Protein AF-A0A961EYC3-F1 (afdb_monomer)

Foldseek 3Di:
DLALCCLPPVPVQWDDDVPDDTDGDFLQNLCVVLPHDSPDDDPDDRSVSSNDSNPDHRPVVVVVVVVVVCVVVPPDDPPPDD

Sequence (82 aa):
TLSARYYKDGAEILVHQENANPRKLTPRECARLMGFPDSFKIPVSNTQAYRQFGNSVVVPLIADIVQEIRNVITIPEPARAI

Secondary structure (DSSP, 8-state):
---GGGGS--GGGEEEETTEEEEEPPHHHHHHHTT--TT----S-HHHHHHHHHTS--HHHHHHHHHHHHHHHHS-------

pLDDT: mean 84.8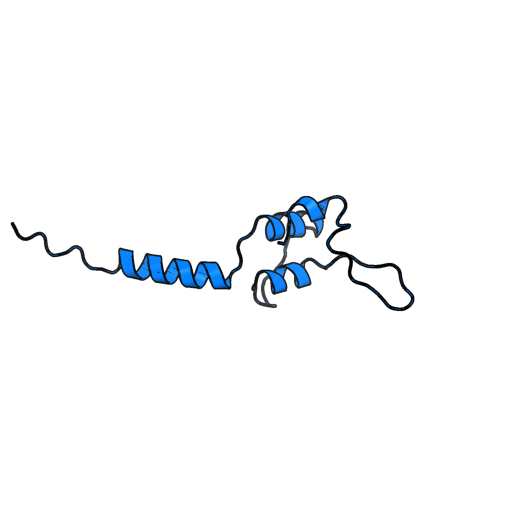8, std 11.45, range [45.59, 94.88]

Mean predicted aligned error: 7.67 Å

Solvent-accessible surface area (backbone atoms only — not comparable to full-atom values): 5035 Å² total; per-residue (Å²): 131,70,54,32,67,46,47,72,78,33,75,91,44,56,41,86,45,90,98,49,77,63,39,63,70,47,60,65,56,51,38,47,76,33,53,48,60,91,83,62,81,77,95,60,55,65,52,57,41,32,33,50,58,23,70,52,72,50,43,64,61,51,55,55,52,50,51,54,52,47,56,64,69,66,49,70,73,74,77,80,86,124

Nearest PDB structures (foldseek):
  10mh-assembly1_A  TM=8.091E-01  e=2.077E-04  Haemophilus haemolyticus
  2uz4-assembly1_A  TM=8.326E-01  e=3.514E-04  Haemophilus parahaemolyticus
  2i9k-assembly1_A  TM=8.366E-01  e=4.571E-04  Haemophilus haemolyticus
  1svu-assembly2_B  TM=8.093E-01  e=4.008E-04  Haemophilus haemolyticus
  2uyc-assembly1_A  TM=8.347E-01  e=6.350E-04  Haemophilus haemolyticus

Radius of gyration: 19.23 Å; Cα contacts (8 Å, |Δi|>4): 71; chains: 1; bounding box: 40×25×69 Å

Structure (mmCIF, N/CA/C/O backbone):
data_AF-A0A961EYC3-F1
#
_entry.id   AF-A0A961EYC3-F1
#
loop_
_atom_site.group_PDB
_atom_site.id
_atom_site.type_symbol
_atom_site.label_atom_id
_atom_site.label_alt_id
_atom_site.label_comp_id
_atom_site.label_asym_id
_atom_site.label_entity_id
_atom_site.label_seq_id
_atom_site.pdbx_PDB_ins_code
_atom_site.Cartn_x
_atom_site.Cartn_y
_atom_site.Cartn_z
_atom_site.occupancy
_atom_site.B_iso_or_equiv
_atom_site.auth_seq_id
_atom_site.auth_comp_id
_atom_site.auth_asym_id
_atom_site.auth_atom_id
_atom_site.pdbx_PD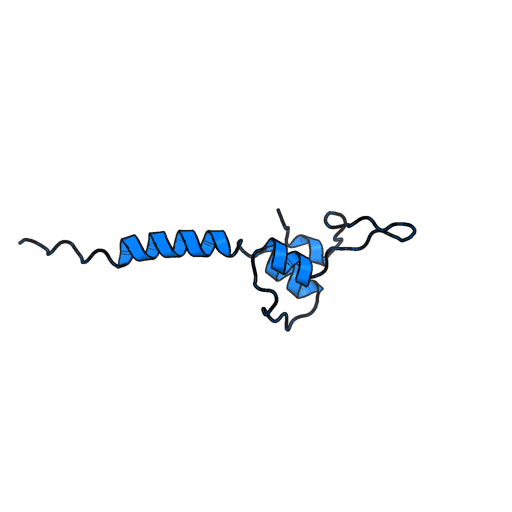B_model_num
ATOM 1 N N . THR A 1 1 ? 4.777 -10.894 3.065 1.00 66.62 1 THR A N 1
ATOM 2 C CA . THR A 1 1 ? 4.848 -9.610 3.793 1.00 66.62 1 THR A CA 1
ATOM 3 C C . THR A 1 1 ? 5.558 -8.596 2.936 1.00 66.62 1 THR A C 1
ATOM 5 O O . THR A 1 1 ? 6.590 -8.944 2.381 1.00 66.62 1 THR A O 1
ATOM 8 N N . LEU A 1 2 ? 5.019 -7.383 2.790 1.00 76.06 2 LEU A N 1
ATOM 9 C CA . LEU A 1 2 ? 5.704 -6.320 2.057 1.00 76.06 2 LEU A CA 1
ATOM 10 C C . LEU A 1 2 ? 6.794 -5.723 2.965 1.00 76.06 2 LEU A C 1
ATOM 12 O O . LEU A 1 2 ? 6.472 -5.035 3.923 1.00 76.06 2 LEU A O 1
ATOM 16 N N . SER A 1 3 ? 8.069 -6.023 2.717 1.00 79.44 3 SER A N 1
ATOM 17 C CA . SER A 1 3 ? 9.179 -5.507 3.531 1.00 79.44 3 SER A CA 1
ATOM 18 C C . SER A 1 3 ? 9.614 -4.117 3.081 1.00 79.44 3 SER A C 1
ATOM 20 O O . SER A 1 3 ? 9.809 -3.859 1.893 1.00 79.44 3 SER A O 1
ATOM 22 N N . ALA A 1 4 ? 9.892 -3.224 4.032 1.00 75.75 4 ALA A N 1
ATOM 23 C CA . ALA A 1 4 ? 10.455 -1.915 3.720 1.00 75.75 4 ALA A CA 1
ATOM 24 C C . ALA A 1 4 ? 11.796 -2.001 2.980 1.00 75.75 4 ALA A C 1
ATOM 26 O O . ALA A 1 4 ? 12.139 -1.064 2.273 1.00 75.75 4 ALA A O 1
ATOM 27 N N . ARG A 1 5 ? 12.546 -3.112 3.066 1.00 76.44 5 ARG A N 1
ATOM 28 C CA . ARG A 1 5 ? 13.849 -3.277 2.392 1.00 76.44 5 ARG A CA 1
ATOM 29 C C . ARG A 1 5 ? 13.775 -3.153 0.860 1.00 76.44 5 ARG A C 1
ATOM 31 O O . ARG A 1 5 ? 14.799 -2.909 0.220 1.00 76.44 5 ARG A O 1
ATOM 38 N N . TYR A 1 6 ? 12.590 -3.248 0.260 1.00 71.50 6 TYR A N 1
ATOM 39 C CA . TYR A 1 6 ? 12.407 -3.194 -1.194 1.00 71.50 6 TYR A CA 1
ATOM 40 C C . TYR A 1 6 ? 12.865 -1.890 -1.859 1.00 71.50 6 TYR A C 1
ATOM 42 O O . TYR A 1 6 ? 13.105 -1.887 -3.066 1.00 71.50 6 TYR A O 1
ATOM 50 N N . TYR A 1 7 ? 13.081 -0.817 -1.090 1.00 67.06 7 TYR A N 1
ATOM 51 C CA . TYR A 1 7 ? 13.681 0.419 -1.601 1.00 67.06 7 TYR A CA 1
ATOM 52 C C . TYR A 1 7 ? 15.140 0.257 -2.075 1.00 67.06 7 TYR A C 1
ATOM 54 O O . TYR A 1 7 ? 15.610 1.098 -2.839 1.00 67.06 7 TYR A O 1
ATOM 62 N N . LYS A 1 8 ? 15.860 -0.777 -1.607 1.00 71.81 8 LYS A N 1
ATOM 63 C CA . LYS A 1 8 ? 17.251 -1.068 -1.994 1.00 71.81 8 LYS A CA 1
ATOM 64 C C . LYS A 1 8 ? 17.292 -1.969 -3.234 1.00 71.81 8 LYS A C 1
ATOM 66 O O . LYS A 1 8 ? 17.257 -1.500 -4.369 1.00 71.81 8 LYS A O 1
ATOM 71 N N . ASP A 1 9 ? 17.305 -3.279 -2.996 1.00 74.00 9 ASP A N 1
ATOM 72 C CA . ASP A 1 9 ? 17.599 -4.292 -4.008 1.00 74.00 9 ASP A CA 1
ATOM 73 C C . ASP A 1 9 ? 16.303 -4.700 -4.725 1.00 74.00 9 ASP A C 1
ATOM 75 O O . ASP A 1 9 ? 16.266 -4.820 -5.948 1.00 74.00 9 ASP A O 1
ATOM 79 N N . GLY A 1 10 ? 15.196 -4.813 -3.975 1.00 70.00 10 GLY A N 1
ATOM 80 C CA . GLY A 1 10 ? 13.853 -5.101 -4.498 1.00 70.00 10 GLY A CA 1
ATOM 81 C C . GLY A 1 10 ? 13.739 -6.427 -5.259 1.00 70.00 10 GLY A C 1
ATOM 82 O O . GLY A 1 10 ? 12.812 -6.587 -6.046 1.00 70.00 10 GLY A O 1
ATOM 83 N N . ALA A 1 11 ? 14.681 -7.353 -5.051 1.00 72.19 11 ALA A N 1
ATOM 84 C CA . ALA A 1 11 ? 14.738 -8.643 -5.741 1.00 72.19 11 ALA A CA 1
ATOM 85 C C . ALA A 1 11 ? 13.564 -9.573 -5.377 1.00 72.19 11 ALA A C 1
ATOM 87 O O . ALA A 1 11 ? 13.209 -10.455 -6.147 1.00 72.19 11 ALA A O 1
ATOM 88 N N . GLU A 1 12 ? 12.928 -9.345 -4.227 1.00 75.69 12 GLU A N 1
ATOM 89 C CA . GLU A 1 12 ? 11.819 -10.159 -3.711 1.00 75.69 12 GLU A CA 1
ATOM 90 C C . GLU A 1 12 ? 10.438 -9.720 -4.238 1.00 75.69 12 GLU A C 1
ATOM 92 O O . GLU A 1 12 ? 9.439 -10.370 -3.952 1.00 75.69 12 GLU A O 1
ATOM 97 N N . ILE A 1 13 ? 10.361 -8.620 -4.998 1.00 79.56 13 ILE A N 1
ATOM 98 C CA . ILE A 1 13 ? 9.108 -8.083 -5.569 1.00 79.56 13 ILE A CA 1
ATOM 99 C C . ILE A 1 13 ? 9.120 -8.077 -7.096 1.00 79.56 13 ILE A C 1
ATOM 101 O O . ILE A 1 13 ? 8.511 -7.210 -7.729 1.00 79.56 13 ILE A O 1
ATOM 105 N N . LEU A 1 14 ? 9.871 -9.005 -7.686 1.00 87.25 14 LEU A N 1
ATOM 106 C CA . LEU A 1 14 ? 9.965 -9.129 -9.129 1.00 87.25 14 LEU A CA 1
ATOM 107 C C . LEU A 1 14 ? 8.723 -9.825 -9.689 1.00 87.25 14 LEU A C 1
ATOM 109 O O . LEU A 1 14 ? 8.339 -10.910 -9.264 1.00 87.25 14 LEU A O 1
ATOM 113 N N . VAL A 1 15 ? 8.113 -9.175 -10.669 1.00 88.31 15 VAL A N 1
ATOM 114 C CA . VAL A 1 15 ? 6.980 -9.655 -11.447 1.00 88.31 15 VAL A CA 1
ATOM 115 C C . VAL A 1 15 ? 7.509 -10.085 -12.808 1.00 88.31 15 VAL A C 1
ATOM 117 O O . VAL A 1 15 ? 8.188 -9.312 -13.494 1.00 88.31 15 VAL A O 1
ATOM 120 N N . HIS A 1 16 ? 7.205 -11.327 -13.179 1.00 91.94 16 HIS A N 1
ATOM 121 C CA . HIS A 1 16 ? 7.544 -11.889 -14.481 1.00 91.94 16 HIS A CA 1
ATOM 122 C C . HIS A 1 16 ? 6.901 -11.079 -15.617 1.00 91.94 16 HIS A C 1
ATOM 124 O O . HIS A 1 16 ? 5.764 -10.623 -15.498 1.00 91.94 16 HIS A O 1
ATOM 130 N N . GLN A 1 17 ? 7.629 -10.922 -16.722 1.00 91.69 17 GLN A N 1
ATOM 131 C CA . GLN A 1 17 ? 7.140 -10.303 -17.950 1.00 91.69 17 GLN A CA 1
ATOM 132 C C . GLN A 1 17 ? 7.492 -11.214 -19.125 1.00 91.69 17 GLN A C 1
ATOM 134 O O . GLN A 1 17 ? 8.624 -11.682 -19.221 1.00 91.69 17 GLN A O 1
ATOM 139 N N . GLU A 1 18 ? 6.542 -11.468 -20.021 1.00 93.56 18 GLU A N 1
ATOM 140 C CA . GLU A 1 18 ? 6.832 -12.234 -21.234 1.00 93.56 18 GLU A CA 1
ATOM 141 C C . GLU A 1 18 ? 7.746 -11.421 -22.156 1.00 93.56 18 GLU A C 1
ATOM 143 O O . GLU A 1 18 ? 7.469 -10.258 -22.452 1.00 93.56 18 GLU A O 1
ATOM 148 N N . ASN A 1 19 ? 8.845 -12.034 -22.605 1.00 93.62 19 ASN A N 1
ATOM 149 C CA . ASN A 1 19 ? 9.839 -11.431 -23.502 1.00 93.62 19 ASN A CA 1
ATOM 150 C C . ASN A 1 19 ? 10.522 -10.156 -22.966 1.00 93.62 19 ASN A C 1
ATOM 152 O O . ASN A 1 19 ? 11.079 -9.378 -23.740 1.00 93.62 19 ASN A O 1
ATOM 156 N N . ALA A 1 20 ? 10.511 -9.936 -21.649 1.00 92.69 20 ALA A N 1
ATOM 157 C CA . ALA A 1 20 ? 11.179 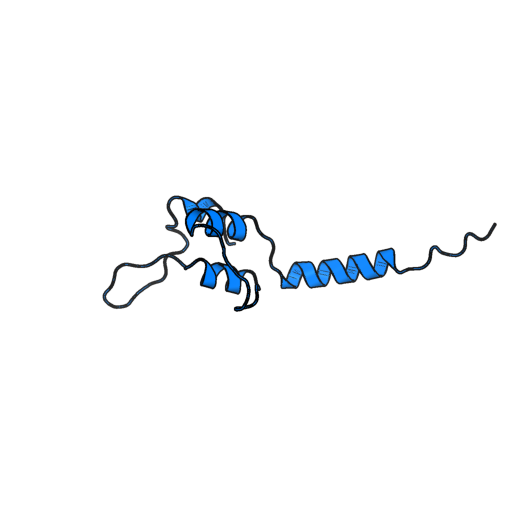-8.803 -21.019 1.00 9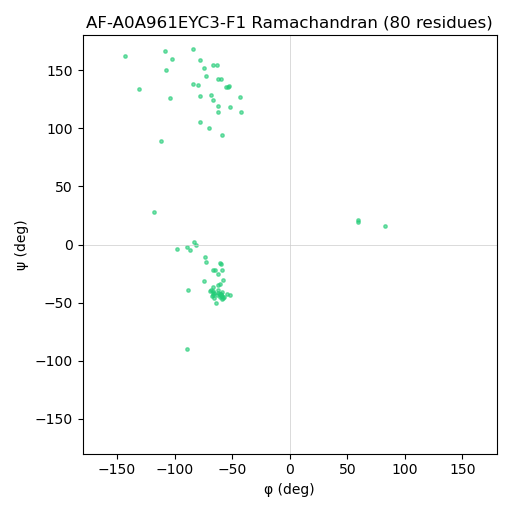2.69 20 ALA A CA 1
ATOM 158 C C . ALA A 1 20 ? 11.803 -9.190 -19.675 1.00 92.69 20 ALA A C 1
ATOM 160 O O . ALA A 1 20 ? 11.454 -10.193 -19.055 1.00 92.69 20 ALA A O 1
ATOM 161 N N . ASN A 1 21 ? 12.726 -8.356 -19.197 1.00 90.75 21 ASN A N 1
ATOM 162 C CA . ASN A 1 21 ? 13.305 -8.534 -17.869 1.00 90.75 21 ASN A CA 1
ATOM 163 C C . ASN A 1 21 ? 12.216 -8.401 -16.790 1.00 90.75 21 ASN A C 1
ATOM 165 O O . ASN A 1 21 ? 11.353 -7.528 -16.919 1.00 90.75 21 ASN A O 1
ATOM 169 N N . PRO A 1 22 ? 12.254 -9.191 -15.703 1.00 91.06 22 PRO A N 1
ATOM 170 C CA . PRO A 1 22 ? 11.337 -9.022 -14.583 1.00 91.06 22 PRO A CA 1
ATOM 171 C C . PRO A 1 22 ? 11.359 -7.585 -14.054 1.00 91.06 22 PRO A C 1
ATOM 173 O O . PRO A 1 22 ? 12.424 -6.987 -13.880 1.00 91.06 22 PRO A O 1
ATOM 176 N N . ARG A 1 23 ? 10.181 -7.023 -13.785 1.00 90.62 23 ARG A N 1
ATOM 177 C CA . ARG A 1 23 ? 10.054 -5.674 -13.211 1.00 90.62 23 ARG A CA 1
ATOM 178 C C . ARG A 1 23 ? 9.748 -5.748 -11.729 1.00 90.62 23 ARG A C 1
ATOM 180 O O . ARG A 1 23 ? 9.190 -6.727 -11.263 1.00 90.62 23 ARG A O 1
ATOM 187 N N . LYS A 1 24 ? 10.014 -4.678 -10.989 1.00 88.88 24 LYS A N 1
ATOM 188 C CA . LYS A 1 24 ? 9.534 -4.546 -9.607 1.00 88.88 24 LYS A CA 1
ATOM 189 C C . LYS A 1 24 ? 8.032 -4.226 -9.587 1.00 88.88 24 LYS A C 1
ATOM 191 O O . LYS A 1 24 ? 7.522 -3.587 -10.517 1.00 88.88 24 LYS A O 1
ATOM 196 N N . LEU A 1 25 ? 7.339 -4.626 -8.519 1.00 90.25 25 LEU A N 1
ATOM 197 C CA . LEU A 1 25 ? 6.037 -4.048 -8.172 1.00 90.25 25 LEU A CA 1
ATOM 198 C C . LEU A 1 25 ? 6.163 -2.529 -8.109 1.00 90.25 25 LEU A C 1
ATOM 200 O O . LEU A 1 25 ? 7.125 -2.018 -7.552 1.00 90.25 25 LEU A O 1
ATOM 204 N N . THR A 1 26 ? 5.194 -1.821 -8.668 1.00 90.94 26 THR A N 1
ATOM 205 C CA . THR A 1 26 ? 5.101 -0.362 -8.627 1.00 90.94 26 THR A CA 1
ATOM 206 C C . THR A 1 26 ? 4.573 0.109 -7.269 1.00 90.94 26 THR A C 1
ATOM 208 O O . THR A 1 26 ? 3.853 -0.635 -6.595 1.00 90.94 26 THR A O 1
ATOM 211 N N . PRO A 1 27 ? 4.813 1.372 -6.865 1.00 91.38 27 PRO A N 1
ATOM 212 C CA . PRO A 1 27 ? 4.262 1.891 -5.614 1.00 91.38 27 PRO A CA 1
ATOM 213 C C . PRO A 1 27 ? 2.732 1.827 -5.556 1.00 91.38 27 PRO A C 1
ATOM 215 O O . PRO A 1 27 ? 2.166 1.634 -4.485 1.00 91.38 27 PRO A O 1
ATOM 218 N N . ARG A 1 28 ? 2.050 1.937 -6.706 1.00 93.56 28 ARG A N 1
ATOM 219 C CA . ARG A 1 28 ? 0.594 1.774 -6.786 1.00 93.56 28 ARG A CA 1
ATOM 220 C C . ARG A 1 28 ? 0.162 0.337 -6.510 1.00 93.56 28 ARG A C 1
ATOM 222 O O . ARG A 1 28 ? -0.802 0.133 -5.782 1.00 93.56 28 ARG A O 1
ATOM 229 N N . GLU A 1 29 ? 0.847 -0.650 -7.078 1.00 91.94 29 GLU A N 1
ATOM 230 C CA . GLU A 1 29 ? 0.555 -2.059 -6.794 1.00 91.94 29 GLU A CA 1
ATOM 231 C C . GLU A 1 29 ? 0.792 -2.373 -5.312 1.00 91.94 29 GLU A C 1
ATOM 233 O O . GLU A 1 29 ? -0.057 -3.001 -4.685 1.00 91.94 29 GLU A O 1
ATOM 238 N N . CYS A 1 30 ? 1.868 -1.848 -4.715 1.00 90.75 30 CYS A N 1
ATOM 239 C CA . CYS A 1 30 ? 2.092 -1.949 -3.272 1.00 90.75 30 CYS A CA 1
ATOM 240 C C . CYS A 1 30 ? 0.960 -1.299 -2.461 1.00 90.75 30 CYS A C 1
ATOM 242 O O . CYS A 1 30 ? 0.479 -1.903 -1.508 1.00 90.75 30 CYS A O 1
ATOM 244 N N . ALA A 1 31 ? 0.492 -0.107 -2.846 1.00 92.31 31 ALA A N 1
ATOM 245 C CA . ALA A 1 31 ? -0.625 0.559 -2.177 1.00 92.31 31 ALA A CA 1
ATOM 246 C C . ALA A 1 31 ? -1.909 -0.290 -2.223 1.00 92.31 31 ALA A C 1
ATOM 248 O O . ALA A 1 31 ? -2.577 -0.448 -1.204 1.00 92.31 31 ALA A O 1
ATOM 249 N N . ARG A 1 32 ? -2.219 -0.897 -3.376 1.00 92.81 32 ARG A N 1
ATOM 250 C CA . ARG A 1 32 ? -3.370 -1.802 -3.520 1.00 92.81 32 ARG A CA 1
ATOM 251 C C . ARG A 1 32 ? -3.244 -3.040 -2.642 1.00 92.81 32 ARG A C 1
ATOM 253 O O . ARG A 1 32 ? -4.205 -3.397 -1.972 1.00 92.81 32 ARG A O 1
ATOM 260 N N . LEU A 1 33 ? -2.061 -3.657 -2.593 1.00 90.56 33 LEU A N 1
ATOM 261 C CA . LEU A 1 33 ? -1.799 -4.806 -1.715 1.00 90.56 33 LEU A CA 1
ATOM 262 C C . LEU A 1 33 ? -1.996 -4.462 -0.233 1.00 90.56 33 LEU A C 1
ATOM 264 O O . LEU A 1 33 ? -2.453 -5.301 0.535 1.00 9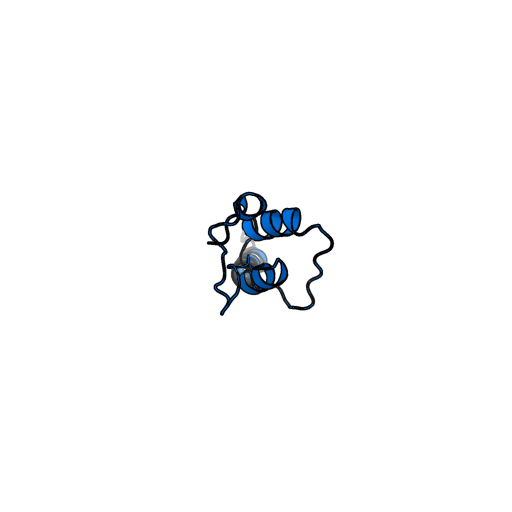0.56 33 LEU A O 1
ATOM 268 N N . MET A 1 34 ? -1.684 -3.227 0.162 1.00 91.12 34 MET A N 1
ATOM 269 C CA . MET A 1 34 ? -1.906 -2.732 1.522 1.00 91.12 34 MET A CA 1
ATOM 270 C C . MET A 1 34 ? -3.354 -2.266 1.769 1.00 91.12 34 MET A C 1
ATOM 272 O O . MET A 1 34 ? -3.674 -1.859 2.883 1.00 91.12 34 MET A O 1
ATOM 276 N N . GLY A 1 35 ? -4.241 -2.335 0.770 1.00 92.31 35 GLY A N 1
ATOM 277 C CA . GLY A 1 35 ? -5.658 -1.980 0.8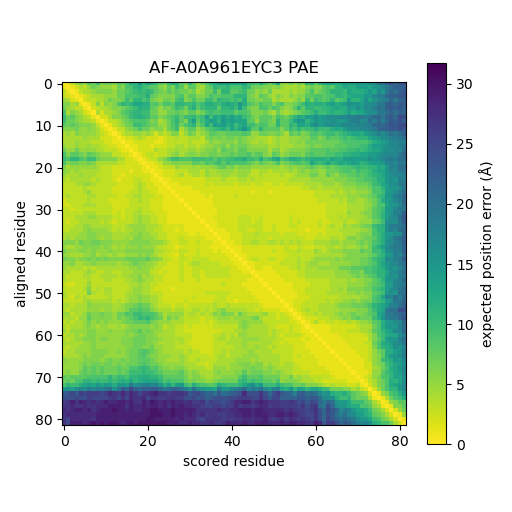86 1.00 92.31 35 GLY A CA 1
ATOM 278 C C . GLY A 1 35 ? -5.965 -0.485 0.762 1.00 92.31 35 GLY A C 1
ATOM 279 O O . GLY A 1 35 ? -7.056 -0.056 1.133 1.00 92.31 35 GLY A O 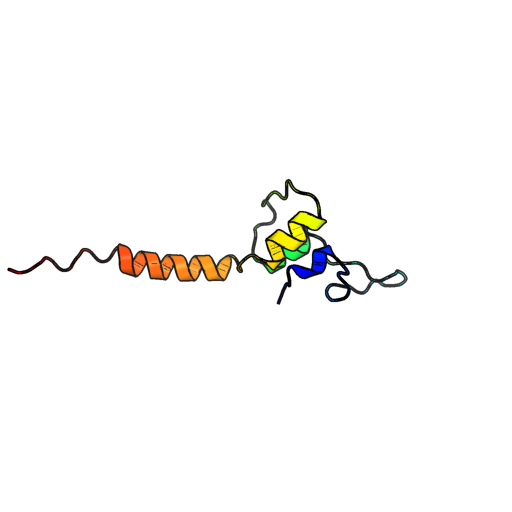1
ATOM 280 N N . PHE A 1 36 ? -5.032 0.325 0.252 1.00 92.81 36 PHE A N 1
ATOM 281 C CA . PHE A 1 36 ? -5.308 1.734 -0.037 1.00 92.81 36 PHE A CA 1
ATOM 282 C C . PHE A 1 36 ? -6.208 1.875 -1.274 1.00 92.81 36 PHE A C 1
ATOM 284 O O . PHE A 1 36 ? -6.039 1.129 -2.242 1.00 92.81 36 PHE A O 1
ATOM 291 N N . PRO A 1 37 ? -7.113 2.871 -1.298 1.00 93.69 37 PRO A N 1
ATOM 292 C CA . PRO A 1 37 ? -7.928 3.145 -2.473 1.00 93.69 37 PRO A CA 1
ATOM 293 C C . PRO A 1 37 ? -7.069 3.639 -3.645 1.00 93.69 37 PRO A C 1
ATOM 295 O O . PRO A 1 37 ? -6.027 4.277 -3.462 1.00 93.69 37 PRO A O 1
ATOM 298 N N . ASP A 1 38 ? -7.543 3.425 -4.872 1.00 93.25 38 ASP A N 1
ATOM 299 C CA . ASP A 1 38 ? -6.846 3.869 -6.089 1.00 93.25 38 ASP A CA 1
ATOM 300 C C . ASP A 1 38 ? -6.687 5.397 -6.172 1.00 93.25 38 ASP A C 1
ATOM 302 O O . ASP A 1 38 ? -5.724 5.892 -6.760 1.00 93.25 38 ASP A O 1
ATOM 306 N N . SER A 1 39 ? -7.570 6.143 -5.503 1.00 94.88 39 SER A N 1
ATOM 307 C CA . SER A 1 39 ? -7.501 7.602 -5.357 1.00 94.88 39 SER A CA 1
ATOM 308 C C . SER A 1 39 ? -6.415 8.088 -4.385 1.00 94.88 39 SER A C 1
ATOM 310 O O . SER A 1 39 ? -6.128 9.287 -4.346 1.00 94.88 39 SER A O 1
ATOM 312 N N . PHE A 1 40 ? -5.790 7.196 -3.605 1.00 94.00 40 PHE A N 1
ATOM 313 C CA . PHE A 1 40 ? -4.751 7.561 -2.642 1.00 94.00 40 PHE A CA 1
ATOM 314 C C . PHE A 1 40 ? -3.542 8.166 -3.358 1.00 94.00 40 PHE A C 1
ATOM 316 O O . PHE A 1 40 ? -2.915 7.501 -4.181 1.00 94.00 40 PHE A O 1
ATOM 323 N N . LYS A 1 41 ? -3.186 9.417 -3.060 1.00 94.06 41 LYS A N 1
ATOM 324 C CA . LYS A 1 41 ? -2.064 10.105 -3.715 1.00 94.06 41 LYS A CA 1
ATOM 325 C C . LYS A 1 41 ? -0.730 9.670 -3.103 1.00 94.06 41 LYS A C 1
ATOM 327 O O . LYS A 1 41 ? -0.605 9.597 -1.888 1.00 94.06 41 LYS A O 1
ATOM 332 N N . ILE A 1 42 ? 0.277 9.437 -3.948 1.00 94.69 42 ILE A N 1
ATOM 333 C CA . ILE A 1 42 ? 1.652 9.103 -3.541 1.00 94.69 42 ILE A CA 1
ATOM 334 C C . ILE A 1 42 ? 2.543 10.296 -3.926 1.00 94.69 42 ILE A C 1
ATOM 336 O O . ILE A 1 42 ? 3.024 10.341 -5.055 1.00 94.69 42 ILE A O 1
ATOM 340 N N . PRO A 1 43 ? 2.715 11.303 -3.048 1.00 94.25 43 PRO A N 1
ATOM 341 C CA . PRO A 1 43 ? 3.427 12.543 -3.381 1.00 94.25 43 PRO A CA 1
ATOM 342 C C . PRO A 1 43 ? 4.955 12.435 -3.245 1.00 94.25 43 PRO A C 1
ATOM 344 O O . PRO A 1 43 ? 5.659 13.425 -3.418 1.00 94.25 43 PRO A O 1
ATOM 347 N N . VAL A 1 44 ? 5.473 11.258 -2.888 1.00 93.31 44 VAL A N 1
ATOM 348 C CA . VAL A 1 44 ? 6.897 11.009 -2.629 1.00 93.31 44 VAL A CA 1
ATOM 349 C C . VAL A 1 44 ? 7.533 10.178 -3.742 1.00 93.31 44 VAL A C 1
ATOM 351 O O . VAL A 1 44 ? 6.841 9.567 -4.555 1.00 93.31 44 VAL A O 1
ATOM 354 N N . SER A 1 45 ? 8.866 10.120 -3.767 1.00 91.81 45 SER A N 1
ATOM 355 C CA . SER A 1 45 ? 9.591 9.280 -4.726 1.00 91.81 45 SER A CA 1
ATOM 356 C C . SER A 1 45 ? 9.288 7.793 -4.524 1.00 91.81 45 SER A C 1
ATOM 358 O O . SER A 1 45 ? 8.991 7.353 -3.413 1.00 91.81 45 SER A O 1
ATOM 360 N N . ASN A 1 46 ? 9.436 6.992 -5.583 1.00 88.19 46 ASN A N 1
ATOM 361 C CA . ASN A 1 46 ? 9.188 5.546 -5.531 1.00 88.19 46 ASN A CA 1
ATOM 362 C C . ASN A 1 46 ? 9.957 4.866 -4.386 1.00 88.19 46 ASN A C 1
ATOM 364 O O . ASN A 1 46 ? 9.384 4.081 -3.639 1.00 88.19 46 ASN A O 1
ATOM 368 N N . THR A 1 47 ? 11.230 5.222 -4.192 1.00 8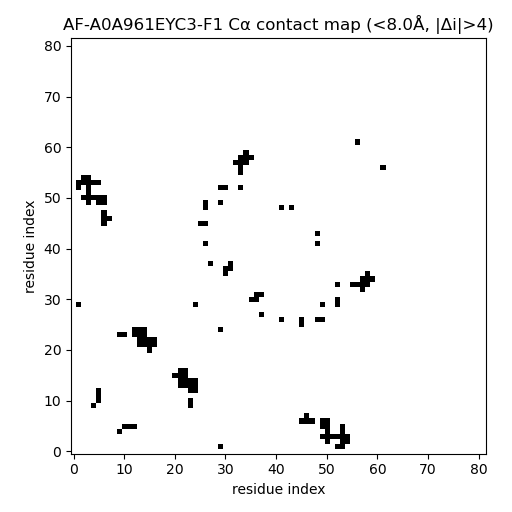7.69 47 THR A N 1
ATOM 369 C CA . THR A 1 47 ? 12.079 4.707 -3.106 1.00 87.69 47 THR A CA 1
ATOM 370 C C . THR A 1 47 ? 11.481 4.981 -1.726 1.00 87.69 47 THR A C 1
ATOM 372 O O . THR A 1 47 ? 11.425 4.088 -0.881 1.00 87.69 47 THR A O 1
ATOM 375 N N . GLN A 1 48 ? 11.005 6.207 -1.491 1.00 89.38 48 GLN A N 1
ATOM 376 C CA . GLN A 1 48 ? 10.362 6.573 -0.230 1.00 89.38 48 GLN A CA 1
ATOM 377 C C . GLN A 1 48 ? 9.006 5.881 -0.079 1.00 89.38 48 GLN A C 1
ATOM 379 O O . GLN A 1 48 ? 8.709 5.378 1.002 1.00 89.38 48 GLN A O 1
ATOM 384 N N . ALA A 1 49 ? 8.228 5.783 -1.158 1.00 90.06 49 ALA A N 1
ATOM 385 C CA . ALA A 1 49 ? 6.943 5.097 -1.170 1.00 90.06 49 ALA A CA 1
ATOM 386 C C . ALA A 1 49 ? 7.087 3.612 -0.800 1.00 90.06 49 ALA A C 1
ATOM 388 O O . ALA A 1 49 ? 6.360 3.135 0.065 1.00 90.06 49 ALA A O 1
ATOM 389 N N . TYR A 1 50 ? 8.066 2.887 -1.361 1.00 88.75 50 TYR A N 1
ATOM 390 C CA . TYR A 1 50 ? 8.325 1.489 -0.983 1.00 88.75 50 TYR A CA 1
ATOM 391 C C . TYR A 1 50 ? 8.648 1.342 0.502 1.00 88.75 50 TYR A C 1
ATOM 393 O O . TYR A 1 50 ? 8.153 0.425 1.154 1.00 88.75 50 TYR A O 1
ATOM 401 N N . ARG A 1 51 ? 9.446 2.262 1.058 1.00 87.19 51 ARG A N 1
ATOM 402 C CA . ARG A 1 51 ? 9.761 2.260 2.490 1.00 87.19 51 ARG A CA 1
ATOM 403 C C . ARG A 1 51 ? 8.524 2.560 3.340 1.00 87.19 51 ARG A C 1
ATOM 405 O O . ARG A 1 51 ? 8.340 1.914 4.364 1.00 87.19 51 ARG A O 1
ATOM 412 N N . GLN A 1 52 ? 7.691 3.517 2.930 1.00 89.94 52 GLN A N 1
ATOM 413 C CA . GLN A 1 52 ? 6.452 3.862 3.630 1.00 89.94 52 GLN A CA 1
ATOM 414 C C . GLN A 1 52 ? 5.469 2.694 3.615 1.00 89.94 52 GLN A C 1
ATOM 416 O O . GLN A 1 52 ? 5.012 2.295 4.677 1.00 89.94 52 GLN A O 1
ATOM 421 N N . PHE A 1 53 ? 5.204 2.095 2.452 1.00 89.56 53 PHE A N 1
ATOM 422 C CA . PHE A 1 53 ? 4.287 0.961 2.346 1.00 89.56 53 PHE A CA 1
ATOM 423 C C . PHE A 1 53 ? 4.815 -0.286 3.049 1.00 89.56 53 PHE A C 1
ATOM 425 O O . PHE A 1 53 ? 4.046 -0.957 3.725 1.00 89.56 53 PHE A O 1
ATOM 432 N N . GLY A 1 54 ? 6.115 -0.576 2.960 1.00 85.12 54 GLY A N 1
ATOM 433 C CA . GLY A 1 54 ? 6.703 -1.726 3.650 1.00 85.12 54 GLY A CA 1
ATOM 434 C C . GLY A 1 54 ? 6.829 -1.566 5.171 1.00 85.12 54 GLY A C 1
ATOM 435 O O . GLY A 1 54 ? 7.037 -2.554 5.865 1.00 85.12 54 GLY A O 1
ATOM 436 N N . ASN A 1 55 ? 6.708 -0.342 5.694 1.00 87.44 55 ASN A N 1
ATOM 437 C CA . ASN A 1 55 ? 6.561 -0.061 7.129 1.00 87.44 55 ASN A CA 1
ATOM 438 C C . ASN A 1 55 ? 5.096 0.161 7.536 1.00 87.44 55 ASN A C 1
ATOM 440 O O . ASN A 1 55 ? 4.817 0.417 8.706 1.00 87.44 55 ASN A O 1
ATOM 444 N N . SER A 1 56 ? 4.173 0.153 6.575 1.00 85.81 56 SER A N 1
ATOM 445 C CA . SER A 1 56 ? 2.765 0.417 6.825 1.00 85.81 56 SER A CA 1
ATOM 446 C C . SER A 1 56 ? 2.049 -0.853 7.278 1.00 85.81 56 SER A C 1
ATOM 448 O O . SER A 1 56 ? 2.559 -1.969 7.193 1.00 85.81 56 SER A O 1
ATOM 450 N N . VAL A 1 57 ? 0.831 -0.651 7.751 1.00 86.12 57 VAL A N 1
ATOM 451 C CA . VAL A 1 57 ? -0.111 -1.678 8.185 1.00 86.12 57 VAL A CA 1
ATOM 452 C C . VAL A 1 57 ? -1.225 -1.792 7.149 1.00 86.12 57 VAL A C 1
ATOM 454 O O . VAL A 1 57 ? -1.542 -0.828 6.454 1.00 86.12 57 VAL A O 1
ATOM 457 N N . VAL A 1 58 ? -1.800 -2.985 7.013 1.00 91.00 58 VAL A N 1
ATOM 458 C CA . VAL A 1 58 ? -2.867 -3.249 6.038 1.00 91.00 58 VAL A CA 1
ATOM 459 C C . VAL A 1 58 ? -4.123 -2.466 6.439 1.00 91.00 58 VAL A C 1
ATOM 461 O O . VAL A 1 58 ? -4.604 -2.601 7.561 1.00 91.00 58 VAL A O 1
ATOM 464 N N . VAL A 1 59 ? -4.649 -1.640 5.533 1.00 90.88 59 VAL A N 1
ATOM 465 C CA . VAL A 1 59 ? -5.727 -0.676 5.816 1.00 90.88 59 VAL A CA 1
ATOM 466 C C . VAL A 1 59 ? -7.008 -1.351 6.337 1.00 90.88 59 VAL A C 1
ATOM 468 O O . VAL A 1 59 ? -7.503 -0.901 7.370 1.00 90.88 59 VAL A O 1
ATOM 471 N N . PRO A 1 60 ? -7.523 -2.441 5.724 1.00 90.94 60 PRO A N 1
ATOM 472 C CA . PRO A 1 60 ? -8.670 -3.175 6.267 1.00 90.94 60 PRO A CA 1
ATOM 473 C C . PRO A 1 60 ? -8.490 -3.635 7.718 1.00 90.94 60 PRO A C 1
ATOM 475 O O . PRO A 1 60 ? -9.381 -3.440 8.534 1.00 90.94 60 PRO A O 1
ATOM 478 N N . LEU A 1 61 ? -7.308 -4.150 8.071 1.00 91.81 61 LEU A N 1
ATOM 479 C CA . LEU A 1 61 ? -7.025 -4.618 9.431 1.00 91.81 61 LEU A CA 1
ATOM 480 C C . LEU A 1 61 ? -7.117 -3.478 10.453 1.00 91.81 61 LEU A C 1
ATOM 482 O O . LEU A 1 61 ? -7.617 -3.661 11.559 1.00 91.81 61 LEU A O 1
ATOM 486 N N . ILE A 1 62 ? -6.632 -2.290 10.088 1.00 92.56 62 ILE A N 1
ATOM 487 C CA . ILE A 1 62 ? -6.743 -1.119 10.957 1.00 92.56 62 ILE A CA 1
ATOM 488 C C . ILE A 1 62 ? -8.196 -0.684 11.119 1.00 92.56 62 ILE A C 1
ATOM 490 O O . ILE A 1 62 ? -8.568 -0.287 12.219 1.00 92.56 62 ILE A O 1
ATOM 494 N N . ALA A 1 63 ? -9.023 -0.779 10.075 1.00 91.62 63 ALA A N 1
ATOM 495 C CA . ALA A 1 63 ? -10.445 -0.467 10.190 1.00 91.62 63 ALA A CA 1
ATOM 496 C C . ALA A 1 63 ? -11.139 -1.363 11.232 1.00 91.62 63 ALA A C 1
ATOM 498 O O . ALA A 1 63 ? -11.875 -0.850 12.076 1.00 91.62 63 ALA A O 1
ATOM 499 N N . ASP A 1 64 ? -10.827 -2.661 11.235 1.00 93.69 64 ASP A N 1
ATOM 500 C CA . ASP A 1 64 ? -11.374 -3.618 12.203 1.00 93.69 64 ASP A CA 1
ATOM 501 C C . ASP A 1 64 ? -10.899 -3.310 13.634 1.00 93.69 64 ASP A C 1
ATOM 503 O O . ASP A 1 64 ? -11.704 -3.215 14.560 1.00 93.69 64 ASP A O 1
ATOM 507 N N . ILE A 1 65 ? -9.597 -3.055 13.819 1.00 93.31 65 ILE A N 1
ATOM 508 C CA . ILE A 1 65 ? -9.027 -2.687 15.128 1.00 93.31 65 ILE A CA 1
ATOM 509 C C . ILE A 1 65 ? -9.654 -1.395 15.663 1.00 93.31 65 ILE A C 1
ATOM 511 O O . ILE A 1 65 ? -9.971 -1.298 16.847 1.00 93.31 65 ILE A O 1
ATOM 515 N N . VAL A 1 66 ? -9.844 -0.392 14.802 1.00 93.69 66 VAL A N 1
ATOM 516 C CA . VAL A 1 66 ? -10.474 0.877 15.184 1.00 93.69 66 VAL A CA 1
ATOM 517 C C . VAL A 1 66 ? -11.908 0.655 15.646 1.00 93.69 66 VAL A C 1
ATOM 519 O O . VAL A 1 66 ? -12.349 1.335 16.574 1.00 93.69 66 VAL A O 1
ATOM 522 N N . GLN A 1 67 ? -12.625 -0.301 15.055 1.00 92.44 67 GLN A N 1
ATOM 523 C CA . GLN A 1 67 ? -13.974 -0.606 15.500 1.00 92.44 67 GLN A CA 1
ATOM 524 C C . GLN A 1 67 ? -13.993 -1.248 16.893 1.00 92.44 67 GLN A C 1
ATOM 526 O O . GLN A 1 67 ? -14.807 -0.860 17.731 1.00 92.44 67 GLN A O 1
ATOM 531 N N . GLU A 1 68 ? -13.044 -2.129 17.201 1.00 92.38 68 GLU A N 1
ATOM 532 C CA . GLU A 1 68 ? -12.909 -2.663 18.561 1.00 92.38 68 GLU A CA 1
ATOM 533 C C . GLU A 1 68 ? -12.510 -1.589 19.578 1.00 92.38 68 GLU A C 1
ATOM 535 O O . GLU A 1 68 ? -13.089 -1.498 20.662 1.00 92.38 68 GLU A O 1
ATOM 540 N N . ILE A 1 69 ? -11.585 -0.700 19.213 1.00 92.19 69 ILE A N 1
ATOM 541 C CA . ILE A 1 69 ? -11.221 0.449 20.052 1.00 92.19 69 ILE A CA 1
ATOM 542 C C . ILE A 1 69 ? -12.450 1.326 20.315 1.00 92.19 69 ILE A C 1
ATOM 544 O O . ILE A 1 69 ? -12.688 1.741 21.450 1.00 92.19 69 ILE A O 1
ATOM 548 N N . ARG A 1 70 ? -13.258 1.595 19.284 1.00 90.31 70 ARG A N 1
ATOM 549 C CA . ARG A 1 70 ? -14.492 2.369 19.422 1.00 90.31 70 ARG A CA 1
ATOM 550 C C . ARG A 1 70 ? -15.466 1.690 20.376 1.00 90.31 70 ARG A C 1
ATOM 552 O O . ARG A 1 70 ? -16.034 2.393 21.207 1.00 90.31 70 ARG A O 1
ATOM 559 N N . ASN A 1 71 ? -15.640 0.372 20.297 1.00 88.19 71 ASN A N 1
ATOM 560 C CA . ASN A 1 71 ? -16.493 -0.368 21.226 1.00 88.19 71 ASN A CA 1
ATOM 561 C C . ASN A 1 71 ? -16.042 -0.145 22.672 1.00 88.19 71 ASN A C 1
ATOM 563 O O . ASN A 1 71 ? -16.867 0.184 23.510 1.00 88.19 71 ASN A O 1
ATOM 567 N N . VAL A 1 72 ? -14.738 -0.222 22.954 1.00 89.12 72 VAL A N 1
ATOM 568 C CA . VAL A 1 72 ? -14.210 -0.015 24.312 1.00 89.12 72 VAL A CA 1
ATOM 569 C C . VAL A 1 72 ? -14.393 1.426 24.797 1.00 89.12 72 VAL A C 1
ATOM 571 O O . VAL A 1 72 ? -14.799 1.644 25.933 1.00 89.12 72 VAL A O 1
ATOM 574 N N . ILE A 1 73 ? -14.115 2.418 23.946 1.00 88.56 73 ILE A N 1
ATOM 575 C CA . ILE A 1 73 ? -14.172 3.841 24.328 1.00 88.56 73 ILE A CA 1
ATOM 576 C C . ILE A 1 73 ? -15.617 4.349 24.452 1.00 88.56 73 ILE A C 1
ATOM 578 O O . ILE A 1 73 ? -15.884 5.253 25.238 1.00 88.56 73 ILE A O 1
ATOM 582 N N . THR A 1 74 ? -16.550 3.806 23.664 1.00 80.50 74 THR A N 1
ATOM 583 C CA . THR A 1 74 ? -17.958 4.245 23.660 1.00 80.50 74 THR A CA 1
ATOM 584 C C . THR A 1 74 ? -18.844 3.504 24.654 1.00 80.50 74 THR A C 1
ATOM 586 O O . THR A 1 74 ? -20.010 3.877 24.788 1.00 80.50 74 THR A O 1
ATOM 589 N N . ILE A 1 75 ? -18.317 2.519 25.392 1.00 63.59 75 ILE A N 1
ATOM 590 C CA . ILE A 1 75 ? -18.976 2.048 26.613 1.00 63.59 75 ILE A CA 1
ATOM 591 C C . ILE A 1 75 ? -19.010 3.252 27.569 1.00 63.59 75 ILE A C 1
ATOM 593 O O . ILE A 1 75 ? -17.941 3.718 27.972 1.00 63.59 75 ILE A O 1
ATOM 597 N N . PRO A 1 76 ? -20.192 3.805 27.914 1.00 59.62 76 PRO A N 1
ATOM 598 C CA . PRO A 1 76 ? -20.257 4.808 28.968 1.00 59.62 76 PRO A CA 1
ATOM 599 C C . PRO A 1 76 ? -19.625 4.190 30.214 1.00 59.62 76 PRO A C 1
ATOM 601 O O . PRO A 1 76 ? -19.908 3.021 30.492 1.00 59.62 76 PRO A O 1
ATOM 604 N N . GLU A 1 77 ? -18.760 4.931 30.930 1.00 63.53 77 GLU A N 1
ATOM 605 C CA . GLU A 1 77 ? -18.241 4.449 32.219 1.00 63.53 77 GLU A CA 1
ATOM 606 C C . GLU A 1 77 ? -19.429 3.848 32.981 1.00 63.53 77 GLU A C 1
ATOM 608 O O . GLU A 1 77 ? -20.468 4.521 33.062 1.00 63.53 77 GLU A O 1
ATOM 613 N N . PRO A 1 78 ? -19.340 2.594 33.471 1.00 61.41 78 PRO A N 1
ATOM 614 C CA . PRO A 1 78 ? -20.397 2.064 34.311 1.00 61.41 78 PRO A CA 1
ATOM 615 C C . PRO A 1 78 ? -20.592 3.103 35.400 1.00 61.41 78 PRO A C 1
ATOM 617 O O . PRO A 1 78 ? -19.621 3.449 36.078 1.00 61.41 78 PRO A O 1
ATOM 620 N N . ALA A 1 79 ? -21.802 3.677 35.456 1.00 60.09 79 ALA A N 1
ATOM 621 C CA . ALA A 1 79 ? -22.148 4.723 36.400 1.00 60.09 79 ALA A CA 1
ATOM 622 C C . ALA A 1 79 ? -21.550 4.300 37.734 1.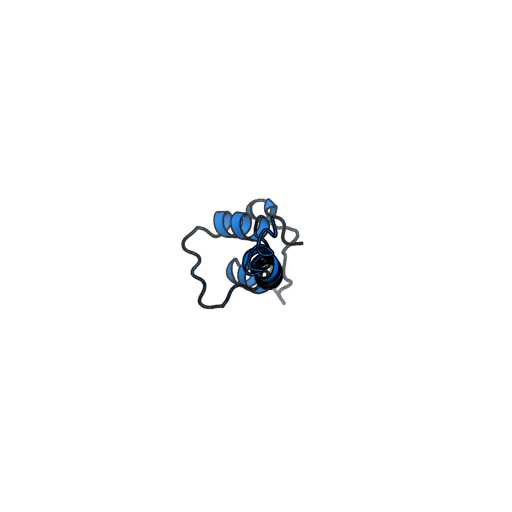00 60.09 79 ALA A C 1
ATOM 624 O O . ALA A 1 79 ? -21.898 3.223 38.226 1.00 60.09 79 ALA A O 1
ATOM 625 N N . ARG A 1 80 ? -20.561 5.059 38.226 1.00 54.53 80 ARG A N 1
ATOM 626 C CA . ARG A 1 80 ? -19.913 4.770 39.501 1.00 54.53 80 ARG A CA 1
ATOM 627 C C . ARG A 1 80 ? -21.021 4.808 40.540 1.00 54.53 80 ARG A C 1
ATOM 629 O O . ARG A 1 80 ? -21.429 5.871 40.987 1.00 54.53 80 ARG A O 1
ATOM 636 N N . ALA A 1 81 ? -21.573 3.639 40.835 1.00 52.16 81 ALA A N 1
ATOM 637 C CA . ALA A 1 81 ? -22.386 3.415 41.997 1.00 52.16 81 ALA A CA 1
ATOM 638 C C . ALA A 1 81 ? -21.397 3.474 43.152 1.00 52.16 81 ALA A C 1
ATOM 640 O O . ALA A 1 81 ? -20.598 2.550 43.293 1.00 52.16 81 ALA A O 1
ATOM 641 N N . ILE A 1 82 ? -21.363 4.623 43.828 1.00 45.59 82 ILE A N 1
ATOM 642 C CA . ILE A 1 82 ? -21.243 4.870 45.276 1.00 45.59 82 ILE A CA 1
ATOM 643 C C . ILE A 1 82 ? -21.173 6.391 45.453 1.00 45.59 82 ILE A C 1
ATOM 645 O O . ILE A 1 82 ? -20.275 7.018 44.847 1.00 45.59 82 ILE A O 1
#